Protein AF-A0A8N5I2Z1-F1 (afdb_monomer_lite)

InterPro domains:
  IPR000602 Glycoside hydrolase family 38, N-terminal domain [PF01074] (2-139)
  IPR011330 Glycoside hydrolase/deacetylase, beta/alpha-barrel [SSF88713] (2-139)
  IPR027291 Glycoside hydrolase 38, N-terminal domain superfamily [G3DSA:3.20.110.10] (1-140)
  IPR050843 Glycosyl Hydrolase Family 38 [PTHR11607] (5-140)

Organism: Geospiza fortis (NCBI:txid48883)

Radius of gyration: 16.44 Å; chains: 1; bounding box: 40×33×50 Å

Structure (mmCIF, N/CA/C/O backbone):
data_AF-A0A8N5I2Z1-F1
#
_entry.id   AF-A0A8N5I2Z1-F1
#
loop_
_atom_site.group_PDB
_atom_site.id
_atom_site.type_symbol
_atom_site.label_atom_id
_atom_site.label_alt_id
_atom_site.label_comp_id
_atom_site.label_asym_id
_atom_site.label_entity_id
_atom_site.label_seq_id
_atom_site.pdbx_PDB_ins_code
_atom_site.Cartn_x
_atom_site.Cartn_y
_atom_site.Cartn_z
_atom_site.occupancy
_atom_site.B_iso_or_equiv
_atom_site.auth_seq_id
_atom_site.auth_comp_id
_atom_site.auth_asym_id
_atom_site.auth_atom_id
_atom_site.pdbx_PDB_model_num
ATOM 1 N N . MET A 1 1 ? 6.878 18.610 10.465 1.00 42.88 1 MET A N 1
ATOM 2 C CA . MET A 1 1 ? 6.098 18.238 9.269 1.00 42.88 1 MET A CA 1
ATOM 3 C C . MET A 1 1 ? 4.763 17.681 9.766 1.00 42.88 1 MET A C 1
ATOM 5 O O . MET A 1 1 ? 4.670 16.496 10.029 1.00 42.88 1 MET A O 1
ATOM 9 N N . HIS A 1 2 ? 3.788 18.547 10.072 1.00 44.00 2 HIS A N 1
ATOM 10 C CA . HIS A 1 2 ? 2.466 18.091 10.534 1.00 44.00 2 HIS A CA 1
ATOM 11 C C . HIS A 1 2 ? 1.710 17.526 9.322 1.00 44.00 2 HIS A C 1
ATOM 13 O O . HIS A 1 2 ? 1.637 18.172 8.278 1.00 44.00 2 HIS A O 1
ATOM 19 N N . ALA A 1 3 ? 1.294 16.268 9.441 1.00 52.09 3 ALA A N 1
ATOM 20 C CA . ALA A 1 3 ? 1.160 15.311 8.352 1.00 52.09 3 ALA A CA 1
ATOM 21 C C . ALA A 1 3 ? -0.121 15.466 7.514 1.00 52.09 3 ALA A C 1
ATOM 23 O O . ALA A 1 3 ? -1.222 15.210 7.995 1.00 52.09 3 ALA A O 1
ATOM 24 N N . TYR A 1 4 ? 0.034 15.764 6.219 1.00 67.88 4 TYR A N 1
ATOM 25 C CA . TYR A 1 4 ? -1.064 15.679 5.246 1.00 67.88 4 TYR A CA 1
ATOM 26 C C . TYR A 1 4 ? -1.607 14.245 5.126 1.00 67.88 4 TYR A C 1
ATOM 28 O O . TYR A 1 4 ? -2.817 14.055 5.069 1.00 67.88 4 TYR A O 1
ATOM 36 N N . ALA A 1 5 ? -0.733 13.233 5.174 1.00 74.81 5 ALA A N 1
ATOM 37 C CA . ALA A 1 5 ? -1.133 11.827 5.086 1.00 74.81 5 ALA A CA 1
ATOM 38 C C . ALA A 1 5 ? -1.964 11.352 6.295 1.00 74.81 5 ALA A C 1
ATOM 40 O O . ALA A 1 5 ? -2.904 10.580 6.128 1.00 74.81 5 ALA A O 1
ATOM 41 N N . ALA A 1 6 ? -1.693 11.858 7.505 1.00 81.00 6 ALA A N 1
ATOM 42 C CA . ALA A 1 6 ? -2.488 11.504 8.684 1.00 81.00 6 ALA A CA 1
ATOM 43 C C . ALA A 1 6 ? -3.945 11.979 8.557 1.00 81.00 6 ALA A C 1
ATOM 45 O O . ALA A 1 6 ? -4.871 11.260 8.932 1.00 81.00 6 ALA A O 1
ATOM 46 N N . ASN A 1 7 ? -4.158 13.159 7.966 1.00 87.31 7 ASN A N 1
ATOM 47 C CA . ASN A 1 7 ? -5.504 13.660 7.690 1.00 87.31 7 ASN A CA 1
ATOM 48 C C . ASN A 1 7 ? -6.235 12.786 6.659 1.00 87.31 7 ASN A C 1
ATOM 50 O O . ASN A 1 7 ? -7.448 12.597 6.771 1.00 87.31 7 ASN A O 1
ATOM 54 N N . VAL A 1 8 ? -5.512 12.218 5.684 1.00 94.94 8 VAL A N 1
ATOM 55 C CA . VAL A 1 8 ? -6.096 11.290 4.704 1.00 94.94 8 VAL A CA 1
ATOM 56 C C . VAL A 1 8 ? -6.640 10.056 5.411 1.00 94.94 8 VAL A C 1
ATOM 58 O O . VAL A 1 8 ? -7.815 9.754 5.248 1.00 94.94 8 VAL A O 1
ATOM 61 N N . TYR A 1 9 ? -5.852 9.380 6.248 1.00 96.88 9 TYR A N 1
ATOM 62 C CA . TYR A 1 9 ? -6.330 8.163 6.908 1.00 96.88 9 TYR A CA 1
ATOM 63 C C . TYR A 1 9 ? -7.485 8.430 7.876 1.00 96.88 9 TYR A C 1
ATOM 65 O O . TYR A 1 9 ? -8.490 7.727 7.815 1.00 96.88 9 TYR A O 1
ATOM 73 N N . THR A 1 10 ? -7.424 9.494 8.681 1.00 96.38 10 THR A N 1
ATOM 74 C CA . THR A 1 10 ? -8.549 9.893 9.545 1.00 96.38 10 THR A CA 1
ATOM 75 C C . THR A 1 10 ? -9.845 10.064 8.747 1.00 96.38 10 THR A C 1
ATOM 77 O O . THR A 1 10 ? -10.860 9.450 9.077 1.00 96.38 10 THR A O 1
ATOM 80 N N . THR A 1 11 ? -9.805 10.840 7.660 1.00 96.75 11 THR A N 1
ATOM 81 C CA . THR A 1 11 ? -11.002 11.120 6.850 1.00 96.75 11 THR A CA 1
ATOM 82 C C . THR A 1 11 ? -11.469 9.906 6.048 1.00 96.75 11 THR A C 1
ATOM 84 O O . THR A 1 11 ? -12.671 9.670 5.945 1.00 96.75 11 THR A O 1
ATOM 87 N N . VAL A 1 12 ? -10.551 9.086 5.532 1.00 97.88 12 VAL A N 1
ATOM 88 C CA . VAL A 1 12 ? -10.879 7.833 4.840 1.00 97.88 12 VAL A CA 1
ATOM 89 C C . VAL A 1 12 ? -11.616 6.881 5.772 1.00 97.88 12 VAL A C 1
ATOM 91 O O . VAL A 1 12 ? -12.655 6.356 5.378 1.00 97.88 12 VAL A O 1
ATOM 94 N N . ILE A 1 13 ? -11.137 6.674 7.003 1.00 98.19 13 ILE A N 1
ATOM 95 C CA . ILE A 1 13 ? -11.807 5.777 7.954 1.00 98.19 13 ILE A CA 1
ATOM 96 C C . ILE A 1 13 ? -13.213 6.290 8.281 1.00 98.19 13 ILE A C 1
ATOM 98 O O . ILE A 1 13 ? -14.173 5.522 8.210 1.00 98.19 13 ILE A O 1
ATOM 102 N N . GLU A 1 14 ? -13.374 7.589 8.535 1.00 97.81 14 GLU A N 1
ATOM 103 C CA . GLU A 1 14 ? -14.694 8.188 8.757 1.00 97.81 14 GLU A CA 1
ATOM 104 C C . GLU A 1 14 ? -15.636 7.997 7.559 1.00 97.81 14 GLU A C 1
ATOM 106 O O . GLU A 1 14 ? -16.790 7.588 7.720 1.00 97.81 14 GLU A O 1
ATOM 111 N N . GLU A 1 15 ? -15.164 8.271 6.342 1.00 98.25 15 GLU A N 1
ATOM 112 C CA . GLU A 1 15 ? -15.980 8.150 5.136 1.00 98.25 15 GLU A CA 1
ATOM 113 C C . GLU A 1 15 ? -16.295 6.692 4.791 1.00 98.25 15 GLU A C 1
ATOM 115 O O . GLU A 1 15 ? -17.405 6.395 4.340 1.00 98.25 15 GLU A O 1
ATOM 120 N N . LEU A 1 16 ? -15.384 5.755 5.044 1.00 98.50 16 LEU A N 1
ATOM 121 C CA . LEU A 1 16 ? -15.684 4.334 4.925 1.00 98.50 16 LEU A CA 1
ATOM 122 C C . LEU A 1 16 ? -16.794 3.957 5.916 1.00 98.50 16 LEU A C 1
ATOM 124 O O . LEU A 1 16 ? -17.800 3.377 5.509 1.00 98.50 16 LEU A O 1
ATOM 128 N N . MET A 1 17 ? -16.722 4.364 7.180 1.00 98.25 17 MET A N 1
ATOM 1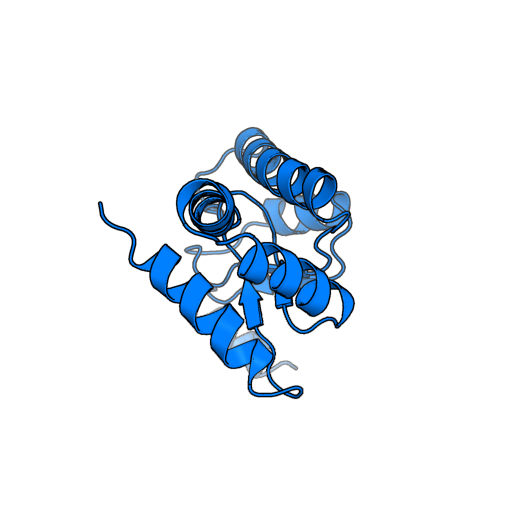29 C CA . MET A 1 17 ? -17.777 4.032 8.147 1.00 98.25 17 MET A CA 1
ATOM 130 C C . MET A 1 17 ? -19.158 4.603 7.778 1.00 98.25 17 MET A C 1
ATOM 132 O O . MET A 1 17 ? -20.176 3.981 8.086 1.00 98.25 17 MET A O 1
ATOM 136 N N . LYS A 1 18 ? -19.218 5.727 7.048 1.00 97.94 18 LYS A N 1
ATOM 137 C CA . LYS A 1 18 ? -20.478 6.337 6.577 1.00 97.94 18 LYS A CA 1
ATOM 138 C C . LYS A 1 18 ? -21.158 5.599 5.414 1.00 97.94 18 LYS A C 1
ATOM 140 O O . LYS A 1 18 ? -22.360 5.770 5.227 1.00 97.94 18 LYS A O 1
ATOM 145 N N . GLY A 1 19 ? -20.443 4.803 4.612 1.00 96.56 19 GLY A N 1
ATOM 146 C CA . GLY A 1 19 ? -21.020 4.185 3.406 1.00 96.56 19 GLY A CA 1
ATOM 147 C C . GLY A 1 19 ? -20.477 2.794 3.099 1.00 96.56 19 GLY A C 1
ATOM 148 O O . GLY A 1 19 ? -19.368 2.677 2.590 1.00 96.56 19 GLY A O 1
ATOM 149 N N . LYS A 1 20 ? -21.284 1.746 3.330 1.00 95.25 20 LYS A N 1
ATOM 150 C CA . LYS A 1 20 ? -20.895 0.320 3.230 1.00 95.25 20 LYS A CA 1
ATOM 151 C C . LYS A 1 20 ? -20.360 -0.130 1.863 1.00 95.25 20 LYS A C 1
ATOM 153 O O . LYS A 1 20 ? -19.642 -1.115 1.780 1.00 95.25 20 LYS A O 1
ATOM 158 N N . GLN A 1 21 ? -20.691 0.585 0.795 1.00 97.12 21 GLN A N 1
ATOM 159 C CA . GLN A 1 21 ? -20.223 0.323 -0.567 1.00 97.12 21 GLN A CA 1
ATOM 160 C C . GLN A 1 21 ? -18.839 0.914 -0.865 1.00 97.12 21 GLN A C 1
ATOM 162 O O . GLN A 1 21 ? -18.234 0.586 -1.883 1.00 97.12 21 GLN A O 1
ATOM 167 N N . ARG A 1 22 ? -18.353 1.830 -0.021 1.00 98.38 22 ARG A N 1
ATOM 168 C CA . ARG A 1 22 ? -17.082 2.522 -0.240 1.00 98.38 22 ARG A CA 1
ATOM 169 C C . ARG A 1 22 ? -15.924 1.576 0.046 1.00 98.38 22 ARG A C 1
ATOM 171 O O . ARG A 1 22 ? -15.976 0.825 1.027 1.00 98.38 22 ARG A O 1
ATOM 178 N N . LYS A 1 23 ? -14.904 1.665 -0.806 1.00 98.50 23 LYS A N 1
ATOM 179 C CA . LYS A 1 23 ? -13.640 0.944 -0.697 1.00 98.50 23 LYS A CA 1
ATOM 180 C C . LYS A 1 23 ? -12.464 1.895 -0.859 1.00 98.50 23 LYS A C 1
ATOM 182 O O . LYS A 1 23 ? -12.591 2.912 -1.541 1.00 98.50 23 LYS A O 1
ATOM 187 N N . PHE A 1 24 ? -11.340 1.544 -0.256 1.00 98.38 24 PHE A N 1
ATOM 188 C CA . PHE A 1 24 ? -10.096 2.287 -0.355 1.00 98.38 24 PHE A CA 1
ATOM 189 C C . PHE A 1 24 ? -8.906 1.327 -0.308 1.00 98.38 24 PHE A C 1
ATOM 191 O O . PHE A 1 24 ? -8.912 0.382 0.482 1.00 98.38 24 PHE A O 1
ATOM 198 N N . ILE A 1 25 ? -7.893 1.584 -1.136 1.00 97.94 25 ILE A N 1
ATOM 199 C CA . ILE A 1 25 ? -6.611 0.875 -1.086 1.00 97.94 25 ILE A CA 1
ATOM 200 C C . ILE A 1 25 ? -5.556 1.784 -0.456 1.00 97.94 25 ILE A C 1
ATOM 202 O O . ILE A 1 25 ? -5.476 2.962 -0.796 1.00 97.94 25 ILE A O 1
ATOM 206 N N . ALA A 1 26 ? -4.758 1.241 0.456 1.00 97.38 26 ALA A N 1
ATOM 207 C CA . ALA A 1 26 ? -3.608 1.912 1.051 1.00 97.38 26 ALA A CA 1
ATOM 208 C C . ALA A 1 26 ? -2.322 1.245 0.550 1.00 97.38 26 ALA A C 1
ATOM 210 O O . ALA A 1 26 ? -2.244 0.016 0.512 1.00 97.38 26 ALA A O 1
ATOM 211 N N . VAL A 1 27 ? -1.340 2.051 0.143 1.00 96.69 27 VAL A N 1
ATOM 212 C CA . VAL A 1 27 ? -0.127 1.559 -0.522 1.00 96.69 27 VAL A CA 1
ATOM 213 C C . VAL A 1 27 ? 1.085 1.649 0.403 1.00 96.69 27 VAL A C 1
ATOM 215 O O . VAL A 1 27 ? 1.647 0.627 0.790 1.00 96.69 27 VAL A O 1
ATOM 218 N N . GLU A 1 28 ? 1.467 2.869 0.784 1.00 95.38 28 GLU A N 1
ATOM 219 C CA . GLU A 1 28 ? 2.652 3.136 1.595 1.00 95.38 28 GLU A CA 1
ATOM 220 C C . GLU A 1 28 ? 2.361 2.857 3.069 1.00 95.38 28 GLU A C 1
ATOM 222 O O . GLU A 1 28 ? 1.702 3.643 3.767 1.00 95.38 28 GLU A O 1
ATOM 227 N N . GLN A 1 29 ? 2.870 1.726 3.552 1.00 95.56 29 GLN A N 1
ATOM 228 C CA . GLN A 1 29 ? 2.621 1.283 4.914 1.00 95.56 29 GLN A CA 1
ATOM 229 C C . GLN A 1 29 ? 3.244 2.236 5.945 1.00 95.56 29 GLN A C 1
ATOM 231 O O . GLN A 1 29 ? 2.642 2.430 7.001 1.00 95.56 29 GLN A O 1
ATOM 236 N N . GLU A 1 30 ? 4.368 2.897 5.645 1.00 95.31 30 GLU A N 1
ATOM 237 C CA . GLU A 1 30 ? 5.048 3.769 6.613 1.00 95.31 30 GLU A CA 1
ATOM 238 C C . GLU A 1 30 ? 4.158 4.953 7.027 1.00 95.31 30 GLU A C 1
ATOM 240 O O . GLU A 1 30 ? 3.985 5.235 8.213 1.00 95.31 30 GLU A O 1
ATOM 245 N N . PHE A 1 31 ? 3.487 5.609 6.072 1.00 95.69 31 PHE A N 1
ATOM 246 C CA . PHE A 1 31 ? 2.557 6.693 6.405 1.00 95.69 31 PHE A CA 1
ATOM 247 C C . PHE A 1 31 ? 1.348 6.203 7.201 1.00 95.69 31 PHE A C 1
ATOM 249 O O . PHE A 1 31 ? 0.876 6.914 8.093 1.00 95.69 31 PHE A O 1
ATOM 256 N N . PHE A 1 32 ? 0.845 5.006 6.890 1.00 97.19 32 PHE A N 1
ATOM 257 C CA . PHE A 1 32 ? -0.238 4.408 7.661 1.00 97.19 32 PHE A CA 1
ATOM 258 C C . PHE A 1 32 ? 0.208 4.111 9.097 1.00 97.19 32 PHE A C 1
ATOM 260 O O . PHE A 1 32 ? -0.516 4.443 10.032 1.00 97.19 32 PHE A O 1
ATOM 267 N N . ARG A 1 33 ? 1.410 3.555 9.286 1.00 96.31 33 ARG A N 1
ATOM 268 C CA . ARG A 1 33 ? 1.993 3.266 10.603 1.00 96.31 33 ARG A CA 1
ATOM 269 C C . ARG A 1 33 ? 2.159 4.524 11.441 1.00 96.31 33 ARG A C 1
ATOM 271 O O . ARG A 1 33 ? 1.729 4.549 12.587 1.00 96.31 33 ARG A O 1
ATOM 278 N N . LEU A 1 34 ? 2.689 5.598 10.857 1.00 95.19 34 LEU A N 1
ATOM 279 C CA . LEU A 1 34 ? 2.812 6.881 11.551 1.00 95.19 34 LEU A CA 1
ATOM 280 C C . LEU A 1 34 ? 1.449 7.412 12.017 1.00 95.19 34 LEU A C 1
ATOM 282 O O . LEU A 1 34 ? 1.329 7.905 13.139 1.00 95.19 34 LEU A O 1
ATOM 286 N N . TRP A 1 35 ? 0.407 7.297 11.187 1.00 96.88 35 TRP A N 1
ATOM 287 C CA . TRP A 1 35 ? -0.956 7.641 11.597 1.00 96.88 35 TRP A CA 1
ATOM 288 C C . TRP A 1 35 ? -1.474 6.707 12.700 1.00 96.88 35 TRP A C 1
ATOM 290 O O . TRP A 1 35 ? -2.016 7.186 13.694 1.00 96.88 35 TRP A O 1
ATOM 300 N N . TRP A 1 36 ? -1.272 5.399 12.559 1.00 97.31 36 TRP A N 1
ATOM 301 C CA . TRP A 1 36 ? -1.709 4.378 13.510 1.00 97.31 36 TRP A CA 1
ATOM 302 C C . TRP A 1 36 ? -1.113 4.574 14.908 1.00 97.31 36 TRP A C 1
ATOM 304 O O . TRP A 1 36 ? -1.824 4.480 15.911 1.00 97.31 36 TRP A O 1
ATOM 314 N N . ASP A 1 37 ? 0.180 4.875 14.977 1.00 96.06 37 ASP A N 1
ATOM 315 C CA . ASP A 1 37 ? 0.909 4.984 16.237 1.00 96.06 37 ASP A CA 1
ATOM 316 C C . ASP A 1 37 ? 0.697 6.342 16.913 1.00 96.06 37 ASP A C 1
ATOM 318 O O . ASP A 1 37 ? 0.594 6.406 18.138 1.00 96.06 37 ASP A O 1
ATOM 322 N N . MET A 1 38 ? 0.606 7.428 16.137 1.00 95.44 38 MET A N 1
ATOM 323 C CA . MET A 1 38 ? 0.647 8.788 16.691 1.00 95.44 38 MET A CA 1
ATOM 324 C C . MET A 1 38 ? -0.690 9.536 16.681 1.00 95.44 38 MET A C 1
ATOM 326 O O . MET A 1 38 ? -0.827 10.517 17.409 1.00 95.44 38 MET A O 1
ATOM 330 N N . VAL A 1 39 ? -1.652 9.142 15.840 1.00 96.00 39 VAL A N 1
ATOM 331 C CA . VAL A 1 39 ? -2.860 9.950 15.565 1.00 96.00 39 VAL A CA 1
ATOM 332 C C . VAL A 1 39 ? -4.150 9.157 15.775 1.00 96.00 39 VAL A C 1
ATOM 334 O O . VAL A 1 39 ? -5.118 9.703 16.304 1.00 96.00 39 VAL A O 1
ATOM 337 N N . ALA A 1 40 ? -4.186 7.888 15.370 1.00 97.19 40 ALA A N 1
ATOM 338 C CA . ALA A 1 40 ? -5.394 7.077 15.399 1.00 97.19 40 ALA A CA 1
ATOM 339 C C . ALA A 1 40 ? -5.917 6.879 16.830 1.00 97.19 40 ALA A C 1
ATOM 341 O O . ALA A 1 40 ? -5.219 6.374 17.711 1.00 97.19 40 ALA A O 1
ATOM 342 N N . THR A 1 41 ? -7.185 7.222 17.036 1.00 97.88 41 THR A N 1
ATOM 343 C CA . THR A 1 41 ? -7.914 6.926 18.277 1.00 97.88 41 THR A CA 1
ATOM 344 C C . THR A 1 41 ? -8.245 5.437 18.383 1.00 97.88 41 THR A C 1
ATOM 346 O O . THR A 1 41 ? -8.366 4.754 17.366 1.00 97.88 41 THR A O 1
ATOM 349 N N . ASP A 1 42 ? -8.498 4.928 19.591 1.00 98.38 42 ASP A N 1
ATOM 350 C CA . ASP A 1 42 ? -8.891 3.521 19.789 1.00 98.38 42 ASP A CA 1
ATOM 351 C C . ASP A 1 42 ? -10.141 3.134 18.982 1.00 98.38 42 ASP A C 1
ATOM 353 O O . ASP A 1 42 ? -10.233 2.029 18.448 1.00 98.38 42 ASP A O 1
ATOM 357 N N . THR A 1 43 ? -11.083 4.070 18.821 1.00 98.44 43 THR A N 1
ATOM 358 C CA . THR A 1 43 ? -12.260 3.874 17.964 1.00 98.44 43 THR A CA 1
ATOM 359 C C . THR A 1 43 ? -11.863 3.691 16.501 1.00 98.44 43 THR A C 1
ATOM 361 O O . THR A 1 43 ? -12.329 2.754 15.857 1.00 98.44 43 THR A O 1
ATOM 364 N N . GLN A 1 44 ? -10.972 4.534 15.971 1.00 98.44 44 GLN A N 1
ATOM 365 C CA . GLN A 1 44 ? -10.480 4.384 14.598 1.00 98.44 44 GLN A CA 1
ATOM 366 C C . GLN A 1 44 ? -9.686 3.091 14.420 1.00 98.44 44 GLN A C 1
ATOM 368 O O . GLN A 1 44 ? -9.829 2.432 13.393 1.00 98.44 44 GLN A O 1
ATOM 373 N N . LYS A 1 45 ? -8.908 2.679 15.427 1.00 98.56 45 LYS A N 1
ATOM 374 C CA . LYS A 1 45 ? -8.185 1.403 15.399 1.00 98.56 45 LYS A CA 1
ATOM 375 C C . LYS A 1 45 ? -9.141 0.217 15.267 1.00 98.56 45 LYS A C 1
ATOM 377 O O . LYS A 1 45 ? -8.949 -0.635 14.402 1.00 98.56 45 LYS A O 1
ATOM 382 N N . GLN A 1 46 ? -10.225 0.200 16.041 1.00 98.62 46 GLN A N 1
ATOM 383 C CA . GLN A 1 46 ? -11.276 -0.818 15.917 1.00 98.62 46 GLN A CA 1
ATOM 384 C C . GLN A 1 46 ? -11.973 -0.780 14.547 1.00 98.62 46 GLN A C 1
ATOM 386 O O . GLN A 1 46 ? -12.204 -1.828 13.944 1.00 98.62 46 GLN A O 1
ATOM 391 N N . GLN A 1 47 ? -12.264 0.415 14.027 1.00 98.62 47 GLN A N 1
ATOM 392 C CA . GLN A 1 47 ? -12.867 0.585 12.701 1.00 98.62 47 GLN A CA 1
ATOM 393 C C . GLN A 1 47 ? -11.960 0.059 11.586 1.00 98.62 47 GLN A C 1
ATOM 395 O O . GLN A 1 47 ? -12.450 -0.586 10.666 1.00 98.62 47 GLN A O 1
ATOM 400 N N . VAL A 1 48 ? -10.644 0.269 11.671 1.00 98.62 48 VAL A N 1
ATOM 401 C CA . VAL A 1 48 ? -9.677 -0.310 10.727 1.00 98.62 48 VAL A CA 1
ATOM 402 C C . VAL A 1 48 ? -9.764 -1.833 10.731 1.00 98.62 48 VAL A C 1
ATOM 404 O O . VAL A 1 48 ? -9.908 -2.420 9.662 1.00 98.62 48 VAL A O 1
ATOM 407 N N . HIS A 1 49 ? -9.742 -2.479 11.904 1.00 98.56 49 HIS A N 1
ATOM 408 C CA . HIS A 1 49 ? -9.884 -3.939 11.982 1.00 98.56 49 HIS A CA 1
ATOM 409 C C . HIS A 1 49 ? -11.178 -4.422 11.316 1.00 98.56 49 HIS A C 1
ATOM 411 O O . HIS A 1 49 ? -11.143 -5.367 10.528 1.00 98.56 49 HIS A O 1
ATOM 417 N N . GLN A 1 50 ? -12.301 -3.746 11.574 1.00 98.38 50 GLN A N 1
ATOM 418 C CA . GLN A 1 50 ? -13.575 -4.052 10.925 1.00 98.38 50 GLN A CA 1
ATOM 419 C C . GLN A 1 50 ? -13.490 -3.885 9.398 1.00 98.38 50 GLN A C 1
ATOM 421 O O . GLN A 1 50 ? -13.883 -4.777 8.652 1.00 98.38 50 GLN A O 1
ATOM 426 N N . LEU A 1 51 ? -12.966 -2.758 8.914 1.00 98.69 51 LEU A N 1
ATOM 427 C CA . LEU A 1 51 ? -12.906 -2.440 7.485 1.00 98.69 51 LEU A CA 1
ATOM 428 C C . LEU A 1 51 ? -11.981 -3.381 6.704 1.00 98.69 51 LEU A C 1
ATOM 430 O O . LEU A 1 51 ? -12.271 -3.677 5.542 1.00 98.69 51 LEU A O 1
ATOM 434 N N . LEU A 1 52 ? -10.906 -3.862 7.334 1.00 98.12 52 LEU A N 1
ATOM 435 C CA . LEU A 1 52 ? -10.024 -4.890 6.779 1.00 98.12 52 LEU A CA 1
ATOM 436 C C . LEU A 1 52 ? -10.742 -6.242 6.686 1.00 98.12 52 LEU A C 1
ATOM 438 O O . LEU A 1 52 ? -10.701 -6.882 5.639 1.00 98.12 52 LEU A O 1
ATOM 442 N N . GLN A 1 53 ? -11.461 -6.650 7.738 1.00 97.19 53 GLN A N 1
ATOM 443 C CA . GLN A 1 53 ? -12.265 -7.882 7.726 1.00 97.19 53 GLN A CA 1
ATOM 444 C C . GLN A 1 53 ? -13.387 -7.836 6.678 1.00 97.19 53 GLN A C 1
ATOM 446 O O . GLN A 1 53 ? -13.692 -8.847 6.051 1.00 97.19 53 GLN A O 1
ATOM 451 N N . GLU A 1 54 ? -13.981 -6.663 6.453 1.00 97.62 54 GLU A N 1
ATOM 452 C CA . GLU A 1 54 ? -15.005 -6.444 5.425 1.00 97.62 54 GLU A CA 1
ATOM 453 C C . GLU A 1 54 ? -14.429 -6.352 3.994 1.00 97.62 54 GLU A C 1
ATOM 455 O O . GLU A 1 54 ? -15.199 -6.302 3.031 1.00 97.62 54 GLU A O 1
ATOM 460 N N . GLY A 1 55 ? -13.102 -6.295 3.818 1.00 97.31 55 GLY A N 1
ATOM 461 C CA . GLY A 1 55 ? -12.462 -6.116 2.505 1.00 97.31 55 GLY A CA 1
ATOM 462 C C . GLY A 1 55 ? -12.779 -4.762 1.858 1.00 97.31 55 GLY A C 1
ATOM 463 O O . GLY A 1 55 ? -12.973 -4.655 0.637 1.00 97.31 55 GLY A O 1
ATOM 464 N N . ARG A 1 56 ? -12.932 -3.731 2.693 1.00 98.31 56 ARG A N 1
ATOM 465 C CA . ARG A 1 56 ? -13.275 -2.360 2.286 1.00 98.31 56 ARG A CA 1
ATOM 466 C C . ARG A 1 56 ? -12.114 -1.398 2.442 1.00 98.31 56 ARG A C 1
ATOM 468 O O . ARG A 1 56 ? -12.013 -0.453 1.668 1.00 98.31 56 ARG A O 1
ATOM 475 N N . LEU A 1 57 ? -11.250 -1.654 3.411 1.00 98.38 57 LEU A N 1
ATOM 476 C CA . LEU A 1 57 ? -9.881 -1.173 3.390 1.00 98.38 57 LEU A CA 1
ATOM 477 C C . LEU A 1 57 ? -9.001 -2.346 2.957 1.00 98.38 57 LEU A C 1
ATOM 479 O O . LEU A 1 57 ? -9.201 -3.462 3.430 1.00 98.38 57 LEU A O 1
ATOM 483 N N . GLU A 1 58 ? -8.052 -2.107 2.063 1.00 98.12 58 GLU A N 1
ATOM 484 C CA . GLU A 1 58 ? -7.113 -3.132 1.611 1.00 98.12 58 GLU A CA 1
ATOM 485 C C . GLU A 1 58 ? -5.707 -2.543 1.507 1.00 98.12 58 GLU A C 1
ATOM 487 O O . GLU A 1 58 ? -5.531 -1.459 0.951 1.00 98.12 58 GLU A O 1
ATOM 492 N N . PHE A 1 59 ? -4.705 -3.248 2.034 1.00 98.31 59 PHE A N 1
ATOM 493 C CA . PHE A 1 59 ? -3.308 -2.887 1.803 1.00 98.31 59 PHE A CA 1
ATOM 494 C C . PHE A 1 59 ? -2.801 -3.566 0.532 1.00 98.31 59 PHE A C 1
ATOM 496 O O . PHE A 1 59 ? -2.853 -4.793 0.410 1.00 98.31 59 PHE A O 1
ATOM 503 N N . VAL A 1 60 ? -2.280 -2.770 -0.399 1.00 97.94 60 VAL A N 1
ATOM 504 C CA . VAL A 1 60 ? -1.641 -3.242 -1.635 1.00 97.94 60 VAL A CA 1
ATOM 505 C C . VAL A 1 60 ? -0.164 -2.868 -1.601 1.00 97.94 60 VAL A C 1
ATOM 507 O O . VAL A 1 60 ? 0.189 -1.810 -1.096 1.00 97.94 60 VAL A O 1
ATOM 510 N N . ILE A 1 61 ? 0.714 -3.732 -2.114 1.00 97.50 61 ILE A N 1
ATOM 511 C CA . ILE A 1 61 ? 2.163 -3.742 -1.819 1.00 97.50 61 ILE A CA 1
ATOM 512 C C . ILE A 1 61 ? 2.426 -3.971 -0.330 1.00 97.50 61 ILE A C 1
ATOM 514 O O . ILE A 1 61 ? 2.940 -5.022 0.028 1.00 97.50 61 ILE A O 1
ATOM 518 N N . GLY A 1 62 ? 2.068 -3.020 0.535 1.00 96.81 62 GLY A N 1
ATOM 519 C CA . GLY A 1 62 ? 2.232 -3.102 1.984 1.00 96.81 62 GLY A CA 1
ATOM 520 C C . GLY A 1 62 ? 3.681 -3.057 2.469 1.00 96.81 62 GLY A C 1
ATOM 521 O O . GLY A 1 62 ? 3.923 -3.369 3.629 1.00 96.81 62 GLY A O 1
ATOM 522 N N . GLY A 1 63 ? 4.631 -2.696 1.605 1.00 97.88 63 GLY A N 1
ATOM 523 C CA . GLY A 1 63 ? 5.983 -2.315 2.015 1.00 97.88 63 GLY A CA 1
ATOM 524 C C . GLY A 1 63 ? 5.991 -0.909 2.610 1.00 97.88 63 GLY A C 1
ATOM 525 O O . GLY A 1 63 ? 5.007 -0.171 2.478 1.00 97.88 63 GLY A O 1
ATOM 526 N N . GLN A 1 64 ? 7.097 -0.522 3.248 1.00 97.50 64 GLN A N 1
ATOM 527 C CA . GLN A 1 64 ? 7.239 0.831 3.799 1.00 97.50 64 GLN A CA 1
ATOM 528 C C . GLN A 1 64 ? 6.953 1.900 2.738 1.00 97.50 64 GLN A C 1
ATOM 530 O O . GLN A 1 64 ? 6.303 2.907 3.029 1.00 97.50 64 GLN A O 1
ATOM 535 N N . VAL A 1 65 ? 7.389 1.649 1.500 1.00 97.75 65 VAL A N 1
ATOM 536 C CA . VAL A 1 65 ? 7.234 2.547 0.354 1.00 97.75 65 VAL A CA 1
ATOM 537 C C . VAL A 1 65 ? 6.876 1.779 -0.922 1.00 97.75 65 VAL A C 1
ATOM 539 O O . VAL A 1 65 ? 7.041 0.565 -1.022 1.00 97.75 65 VAL A O 1
ATOM 542 N N . MET A 1 66 ? 6.434 2.514 -1.940 1.00 98.12 66 MET A N 1
ATOM 543 C CA . MET A 1 66 ? 6.540 2.081 -3.333 1.00 98.12 66 MET A CA 1
ATOM 544 C C . MET A 1 66 ? 7.976 2.374 -3.791 1.00 98.12 66 MET A C 1
ATOM 546 O O . MET A 1 66 ? 8.316 3.529 -4.043 1.00 98.12 66 MET A O 1
ATOM 550 N N . HIS A 1 67 ? 8.850 1.363 -3.786 1.00 98.00 67 HIS A N 1
ATOM 551 C CA . HIS A 1 67 ? 10.279 1.556 -4.062 1.00 98.00 67 HIS A CA 1
ATOM 552 C C . HIS A 1 67 ? 10.543 1.926 -5.525 1.00 98.00 67 HIS A C 1
ATOM 554 O O . HIS A 1 67 ? 9.781 1.560 -6.421 1.00 98.00 67 HIS A O 1
ATOM 560 N N . ASP A 1 68 ? 11.647 2.637 -5.763 1.00 98.19 68 ASP A N 1
ATOM 561 C CA . ASP A 1 68 ? 12.146 2.851 -7.120 1.00 98.19 68 ASP A CA 1
ATOM 562 C C . ASP A 1 68 ? 12.646 1.535 -7.729 1.00 98.19 68 ASP A C 1
ATOM 564 O O . ASP A 1 68 ? 13.205 0.680 -7.050 1.00 98.19 68 ASP A O 1
ATOM 568 N N . GLU A 1 69 ? 12.476 1.376 -9.035 1.00 97.69 69 GLU A N 1
ATOM 569 C CA . GLU A 1 69 ? 12.847 0.149 -9.739 1.00 97.69 69 GLU A CA 1
ATOM 570 C C . GLU A 1 69 ? 14.153 0.268 -10.532 1.00 97.69 69 GLU A C 1
ATOM 572 O O . GLU A 1 69 ? 14.659 -0.744 -11.023 1.00 97.69 69 GLU A O 1
ATOM 577 N N . ALA A 1 70 ? 14.706 1.477 -10.665 1.00 97.12 70 ALA A N 1
ATOM 578 C CA . ALA A 1 70 ? 15.894 1.737 -11.470 1.00 97.12 70 ALA A CA 1
ATOM 579 C C . ALA A 1 70 ? 17.198 1.663 -10.661 1.00 97.12 70 ALA A C 1
ATOM 581 O O . ALA A 1 70 ? 18.181 1.096 -11.139 1.00 97.12 70 ALA A O 1
ATOM 582 N N . VAL A 1 71 ? 17.226 2.239 -9.456 1.00 97.44 71 VAL A N 1
ATOM 583 C CA . 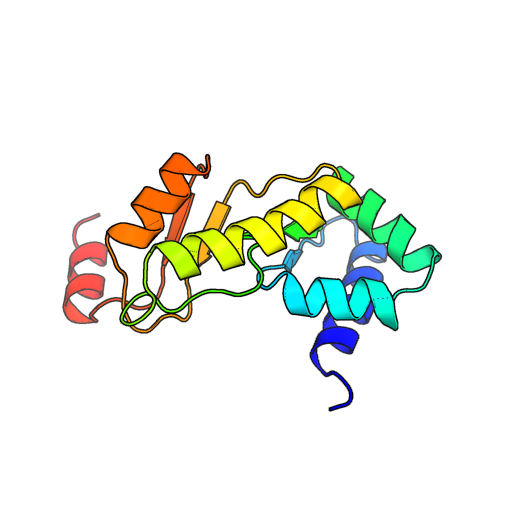VAL A 1 71 ? 18.453 2.422 -8.662 1.00 97.44 71 VAL A CA 1
ATOM 584 C C . VAL A 1 71 ? 18.425 1.749 -7.288 1.00 97.44 71 VAL A C 1
ATOM 586 O O . VAL A 1 71 ? 19.387 1.877 -6.534 1.00 97.44 71 VAL A O 1
ATOM 589 N N . THR A 1 72 ? 17.363 1.018 -6.944 1.00 98.00 72 THR A N 1
ATOM 590 C CA . THR A 1 72 ? 17.266 0.296 -5.665 1.00 98.00 72 THR A CA 1
ATOM 591 C C . THR A 1 72 ? 17.832 -1.118 -5.778 1.00 98.00 72 THR A C 1
ATOM 593 O O . THR A 1 72 ? 17.389 -1.912 -6.615 1.00 98.00 72 THR A O 1
ATOM 596 N N . LEU A 1 73 ? 18.791 -1.451 -4.909 1.00 97.94 73 LEU A N 1
ATOM 597 C CA . LEU A 1 73 ? 19.364 -2.792 -4.818 1.00 97.94 73 LEU A CA 1
ATOM 598 C C . LEU A 1 73 ? 18.329 -3.799 -4.296 1.00 97.94 73 LEU A C 1
ATOM 600 O O . LEU A 1 73 ? 17.403 -3.452 -3.567 1.00 97.94 73 LEU A O 1
ATOM 604 N N . ILE A 1 74 ? 18.462 -5.065 -4.695 1.00 97.62 74 ILE A N 1
ATOM 605 C CA . ILE A 1 74 ? 17.461 -6.098 -4.389 1.00 97.62 74 ILE A CA 1
ATOM 606 C C . ILE A 1 74 ? 17.304 -6.362 -2.882 1.00 97.62 74 ILE A C 1
ATOM 608 O O . ILE A 1 74 ? 16.202 -6.650 -2.425 1.00 97.62 74 ILE A O 1
ATOM 612 N N . ASP A 1 75 ? 18.379 -6.249 -2.109 1.00 98.25 75 ASP A N 1
ATOM 613 C CA . ASP A 1 75 ? 18.370 -6.369 -0.652 1.00 98.25 75 ASP A CA 1
ATOM 614 C C . ASP A 1 75 ? 17.569 -5.241 0.006 1.00 98.25 75 ASP A C 1
ATOM 616 O O . ASP A 1 75 ? 16.746 -5.523 0.877 1.00 98.25 75 ASP A O 1
ATOM 620 N N . ASP A 1 76 ? 17.696 -4.005 -0.479 1.00 98.50 76 ASP A N 1
ATOM 621 C CA . ASP A 1 76 ? 16.877 -2.880 -0.012 1.00 98.50 76 ASP A CA 1
ATOM 622 C C . ASP A 1 76 ? 15.393 -3.044 -0.390 1.00 98.50 76 ASP A C 1
ATOM 624 O O . ASP A 1 76 ? 14.504 -2.729 0.407 1.00 98.50 76 ASP A O 1
ATOM 628 N N . GLN A 1 77 ? 15.100 -3.595 -1.578 1.00 98.44 77 GLN A N 1
ATOM 629 C CA . GLN A 1 77 ? 13.722 -3.922 -1.978 1.00 98.44 77 GLN A CA 1
ATOM 630 C C . GLN A 1 77 ? 13.096 -4.974 -1.051 1.00 98.44 77 GLN A C 1
ATOM 632 O O . GLN A 1 77 ? 11.927 -4.853 -0.678 1.00 98.44 77 GLN A O 1
ATOM 637 N N . ILE A 1 78 ? 13.866 -5.996 -0.662 1.00 98.62 78 ILE A N 1
ATOM 638 C CA . ILE A 1 78 ? 13.431 -7.027 0.289 1.00 98.62 78 ILE A CA 1
ATOM 639 C C . ILE A 1 78 ? 13.239 -6.423 1.681 1.00 98.62 78 ILE A C 1
ATOM 641 O O . ILE A 1 78 ? 12.229 -6.710 2.325 1.00 98.62 78 ILE A O 1
ATOM 645 N N . LEU A 1 79 ? 14.175 -5.592 2.143 1.00 98.62 79 LEU A N 1
ATOM 646 C CA . LEU A 1 79 ? 14.145 -5.002 3.478 1.00 98.62 79 LEU A CA 1
ATOM 647 C C . LEU A 1 79 ? 12.888 -4.155 3.685 1.00 98.62 79 LEU A C 1
ATOM 649 O O . LEU A 1 79 ? 12.111 -4.434 4.596 1.00 98.62 79 LEU A O 1
ATOM 653 N N . GLN A 1 80 ? 12.638 -3.182 2.804 1.00 98.31 80 GLN A N 1
ATOM 654 C CA . GLN A 1 80 ? 11.483 -2.287 2.946 1.00 98.31 80 GLN A CA 1
ATOM 655 C C . GLN A 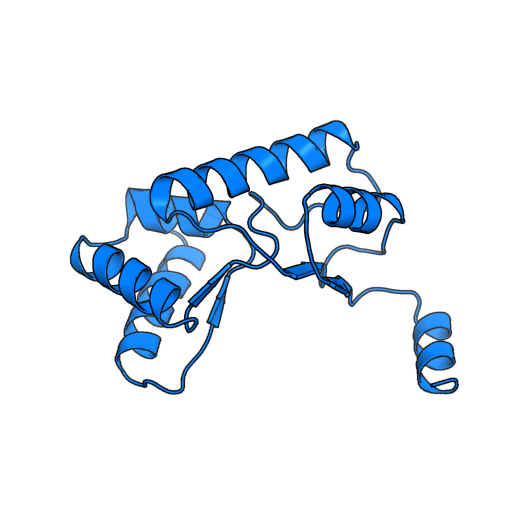1 80 ? 10.146 -3.045 2.856 1.00 98.31 80 GLN A C 1
ATOM 657 O O . GLN A 1 80 ? 9.174 -2.702 3.536 1.00 98.31 80 GLN A O 1
ATOM 662 N N . LEU A 1 81 ? 10.097 -4.106 2.038 1.00 98.31 81 LEU A N 1
ATOM 663 C CA . LEU A 1 81 ? 8.917 -4.957 1.912 1.00 98.31 81 LEU A CA 1
ATOM 664 C C . LEU A 1 81 ? 8.695 -5.761 3.196 1.00 98.31 81 LEU A C 1
ATOM 666 O O . LEU A 1 81 ? 7.568 -5.850 3.679 1.00 98.31 81 LEU A O 1
ATOM 670 N N . THR A 1 82 ? 9.774 -6.305 3.763 1.00 98.38 82 THR A N 1
ATOM 671 C CA . THR A 1 82 ? 9.752 -7.098 4.998 1.00 98.38 82 THR A CA 1
ATOM 672 C C . THR A 1 82 ? 9.302 -6.260 6.189 1.00 98.38 82 THR A C 1
ATOM 674 O O . THR A 1 82 ? 8.427 -6.698 6.930 1.00 98.38 82 THR A O 1
ATOM 677 N N . GLU A 1 83 ? 9.833 -5.046 6.345 1.00 98.31 83 GLU A N 1
ATOM 678 C CA . GLU A 1 83 ? 9.452 -4.125 7.424 1.00 98.31 83 GLU A CA 1
ATOM 679 C C . GLU A 1 83 ? 7.956 -3.779 7.377 1.00 98.31 83 GLU A C 1
ATOM 681 O O . GLU A 1 83 ? 7.247 -3.875 8.384 1.00 98.31 83 GLU A O 1
ATOM 686 N N . GLY A 1 84 ? 7.444 -3.443 6.189 1.00 98.06 84 GLY A N 1
ATOM 687 C CA . GLY A 1 84 ? 6.026 -3.130 6.028 1.00 98.06 84 GLY A CA 1
ATOM 688 C C . GLY A 1 84 ? 5.119 -4.343 6.257 1.00 98.06 84 GLY A C 1
ATOM 689 O O . GLY A 1 84 ? 4.124 -4.255 6.983 1.00 98.06 84 GLY A O 1
ATOM 690 N N . HIS A 1 85 ? 5.486 -5.505 5.705 1.00 98.06 85 HIS A N 1
ATOM 691 C CA . HIS A 1 85 ? 4.722 -6.747 5.875 1.00 98.06 85 HIS A CA 1
ATOM 692 C C . HIS A 1 85 ? 4.726 -7.230 7.322 1.00 98.06 85 HIS A C 1
ATOM 694 O O . HIS A 1 85 ? 3.690 -7.698 7.791 1.00 98.06 85 HIS A O 1
ATOM 700 N N . GLY A 1 86 ? 5.846 -7.082 8.033 1.00 98.19 86 GLY A N 1
ATOM 701 C CA . GLY A 1 86 ? 5.961 -7.413 9.451 1.00 98.19 86 GLY A CA 1
ATOM 702 C C . GLY A 1 86 ? 4.919 -6.665 10.274 1.00 98.19 86 GLY A C 1
ATOM 703 O O . GLY A 1 86 ? 4.093 -7.289 10.938 1.00 98.19 86 GLY A O 1
ATOM 704 N N . PHE A 1 87 ? 4.853 -5.339 10.124 1.00 98.31 87 PHE A N 1
ATOM 705 C CA . PHE A 1 87 ? 3.833 -4.532 10.796 1.00 98.31 87 PHE A CA 1
ATOM 706 C C . PHE A 1 87 ? 2.403 -4.975 10.453 1.00 98.31 87 PHE A C 1
ATOM 708 O O . PHE A 1 87 ? 1.572 -5.116 11.354 1.00 98.31 87 PHE A O 1
ATOM 715 N N . LEU A 1 88 ? 2.094 -5.187 9.168 1.00 98.25 88 LEU A N 1
ATOM 716 C CA . LEU A 1 88 ? 0.740 -5.558 8.740 1.00 98.25 88 LEU A CA 1
ATOM 717 C C . LEU A 1 88 ? 0.316 -6.926 9.281 1.00 98.25 88 LEU A C 1
ATOM 719 O O . LEU A 1 88 ? -0.827 -7.098 9.716 1.00 98.25 88 LEU A O 1
ATOM 723 N N . TYR A 1 89 ? 1.231 -7.891 9.275 1.00 98.00 89 TYR A N 1
ATOM 724 C CA . TYR A 1 89 ? 0.962 -9.234 9.759 1.00 98.00 89 TYR A CA 1
ATOM 725 C C . TYR A 1 89 ? 0.820 -9.266 11.282 1.00 98.00 89 TYR A C 1
ATOM 727 O O . TYR A 1 89 ? -0.149 -9.818 11.794 1.00 98.00 89 TYR A O 1
ATOM 735 N N . GLU A 1 90 ? 1.731 -8.629 12.014 1.00 98.19 90 GLU A N 1
ATOM 736 C CA . GLU A 1 90 ? 1.704 -8.612 13.480 1.00 98.19 90 GLU A CA 1
ATOM 737 C C . GLU A 1 90 ? 0.513 -7.821 14.033 1.00 98.19 90 GLU A C 1
ATOM 739 O O . GLU A 1 90 ? -0.081 -8.219 15.034 1.00 98.19 90 GLU A O 1
ATOM 744 N N . THR A 1 91 ? 0.125 -6.731 13.364 1.00 98.06 91 THR A N 1
ATOM 745 C CA . THR A 1 91 ? -0.966 -5.864 13.832 1.00 98.06 91 THR A CA 1
ATOM 746 C C . THR A 1 91 ? -2.336 -6.372 13.389 1.00 98.06 91 THR A C 1
ATOM 748 O O . THR A 1 91 ? -3.291 -6.330 14.163 1.00 98.06 91 THR A O 1
ATOM 751 N N . PHE A 1 92 ? -2.462 -6.848 12.147 1.00 97.88 92 PHE A N 1
ATOM 752 C CA . PHE A 1 92 ? -3.764 -7.145 11.536 1.00 97.88 92 PHE A CA 1
ATOM 753 C C . PHE A 1 92 ? -3.938 -8.601 11.100 1.00 97.88 92 PHE A C 1
ATOM 755 O O . PHE A 1 92 ? -5.033 -8.969 10.675 1.00 97.88 92 PHE A O 1
ATOM 762 N N . GLY A 1 93 ? -2.887 -9.426 11.152 1.00 97.19 93 GLY A N 1
ATOM 763 C CA . GLY A 1 93 ? -2.878 -10.743 10.509 1.00 97.19 93 GLY A CA 1
ATOM 764 C C . GLY A 1 93 ? -3.019 -10.654 8.985 1.00 97.19 93 GLY A C 1
ATOM 765 O O . GLY A 1 93 ? -3.453 -11.614 8.350 1.00 97.19 93 GLY A O 1
ATOM 766 N N . PHE A 1 94 ? -2.717 -9.492 8.394 1.00 96.31 94 PHE A N 1
ATOM 767 C CA . PHE A 1 94 ? -2.970 -9.211 6.985 1.00 96.31 94 PHE A CA 1
ATOM 768 C C . PHE A 1 94 ? -1.721 -9.466 6.139 1.00 96.31 94 PHE A C 1
ATOM 770 O O . PHE A 1 94 ? -0.631 -9.007 6.472 1.00 96.31 94 PHE A O 1
ATOM 777 N N . ARG A 1 95 ? -1.896 -10.150 5.003 1.00 95.88 95 ARG A N 1
ATOM 778 C CA . ARG A 1 95 ? -0.847 -10.363 4.000 1.00 95.88 95 ARG A CA 1
ATOM 779 C C . ARG A 1 95 ? -1.297 -9.796 2.648 1.00 95.88 95 ARG A C 1
ATOM 781 O O . ARG A 1 95 ? -2.224 -10.366 2.062 1.00 95.88 95 ARG A O 1
ATOM 788 N N . PRO A 1 96 ? -0.655 -8.730 2.132 1.00 96.81 96 PRO A N 1
ATOM 789 C CA . PRO A 1 96 ? -0.987 -8.156 0.828 1.00 96.81 96 PRO A CA 1
ATOM 790 C C . PRO A 1 96 ? -0.983 -9.198 -0.295 1.00 96.81 96 PRO A C 1
ATOM 792 O O . PRO A 1 96 ? -0.121 -10.072 -0.339 1.00 96.81 96 PRO A O 1
ATOM 795 N N . GLN A 1 97 ? -1.970 -9.107 -1.191 1.00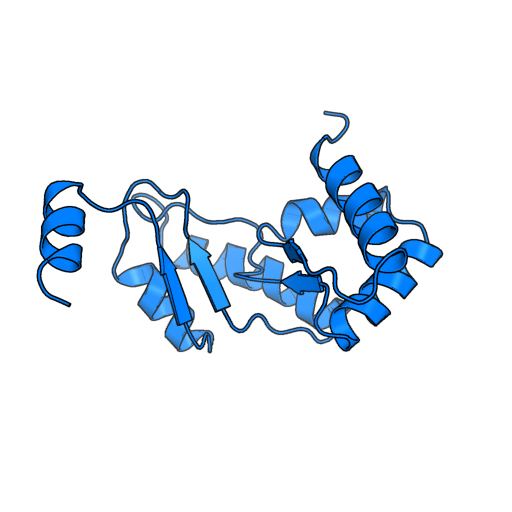 96.38 97 GLN A N 1
ATOM 796 C CA . GLN A 1 97 ? -2.166 -10.053 -2.302 1.00 96.38 97 GLN A CA 1
ATOM 797 C C . GLN A 1 97 ? -1.860 -9.437 -3.671 1.00 96.38 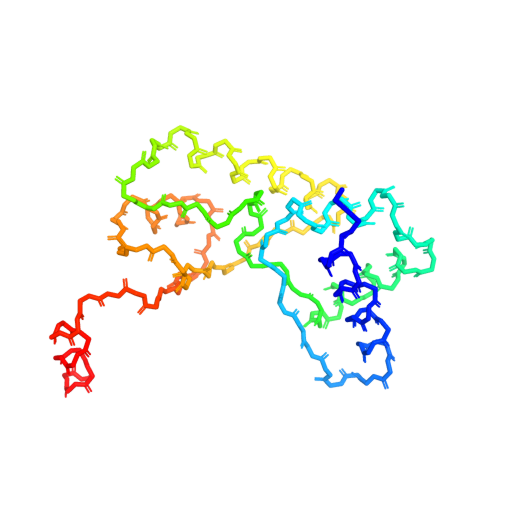97 GLN A C 1
ATOM 799 O O . GLN A 1 97 ? -1.608 -10.157 -4.637 1.00 96.38 97 GLN A O 1
ATOM 804 N N . PHE A 1 98 ? -1.880 -8.109 -3.767 1.00 97.94 98 PHE A N 1
ATOM 805 C CA . PHE A 1 98 ? -1.721 -7.365 -5.012 1.00 97.94 98 PHE A CA 1
ATOM 806 C C . PHE A 1 98 ? -0.722 -6.230 -4.822 1.00 97.94 98 PHE A C 1
ATOM 808 O O . PHE A 1 98 ? -0.649 -5.632 -3.748 1.00 97.94 98 PHE A O 1
ATOM 815 N N . SER A 1 99 ? 0.064 -5.949 -5.857 1.00 96.44 99 SER A N 1
ATOM 816 C CA . SER A 1 99 ? 1.045 -4.859 -5.859 1.00 96.44 99 SER A CA 1
ATOM 817 C C . SER A 1 99 ? 0.664 -3.768 -6.862 1.00 96.44 99 SER A C 1
ATOM 819 O O . SER A 1 99 ? -0.054 -4.018 -7.833 1.00 96.44 99 SER A O 1
ATOM 821 N N . TRP A 1 100 ? 1.129 -2.545 -6.599 1.00 97.69 100 TRP A N 1
ATOM 822 C CA . TRP A 1 100 ? 0.659 -1.313 -7.234 1.00 97.69 100 TRP A CA 1
ATOM 823 C C . TRP A 1 100 ? 1.815 -0.324 -7.469 1.00 97.69 100 TRP A C 1
ATOM 825 O O . TRP A 1 100 ? 2.031 0.594 -6.695 1.00 97.69 100 TRP A O 1
ATOM 835 N N . HIS A 1 101 ? 2.583 -0.498 -8.538 1.00 97.31 101 HIS A N 1
ATOM 836 C CA . HIS A 1 101 ? 3.736 0.342 -8.885 1.00 97.31 101 HIS A CA 1
ATOM 837 C C . HIS A 1 101 ? 3.373 1.375 -9.960 1.00 97.31 101 HIS A C 1
ATOM 839 O O . HIS A 1 101 ? 3.741 1.275 -11.132 1.00 97.31 101 HIS A O 1
ATOM 845 N N . VAL A 1 102 ? 2.584 2.382 -9.584 1.00 97.06 102 VAL A N 1
ATOM 846 C CA . VAL A 1 102 ? 2.100 3.383 -10.552 1.00 97.06 102 VAL A CA 1
ATOM 847 C C . VAL A 1 102 ? 3.049 4.552 -10.780 1.00 97.06 102 VAL A C 1
ATOM 849 O O . VAL A 1 102 ? 2.907 5.223 -11.803 1.00 97.06 102 VAL A O 1
ATOM 852 N N . ASP A 1 103 ? 3.983 4.803 -9.863 1.00 97.69 103 ASP A N 1
ATOM 853 C CA . ASP A 1 103 ? 4.824 6.002 -9.889 1.00 97.69 103 ASP A CA 1
ATOM 854 C C . ASP A 1 103 ? 6.342 5.830 -10.104 1.00 97.69 103 ASP A C 1
ATOM 856 O O . ASP A 1 103 ? 6.961 6.829 -10.476 1.00 97.69 103 ASP A O 1
ATOM 860 N N . PRO A 1 104 ? 6.960 4.633 -9.999 1.00 97.56 104 PRO A N 1
ATOM 861 C CA . PRO A 1 104 ? 8.359 4.452 -10.382 1.00 97.56 104 PRO A CA 1
ATOM 862 C C . PRO A 1 104 ? 8.605 4.804 -11.851 1.00 97.56 104 PRO A C 1
ATOM 864 O O . PRO A 1 104 ? 7.768 4.559 -12.724 1.00 97.56 104 PRO A O 1
ATOM 867 N N . PHE A 1 105 ? 9.757 5.407 -12.146 1.00 97.38 105 PHE A N 1
ATOM 868 C CA . PHE A 1 105 ? 10.087 5.866 -13.496 1.00 97.38 105 PHE A CA 1
ATOM 869 C C . PHE A 1 105 ? 10.687 4.736 -14.339 1.00 97.38 105 PHE A C 1
ATOM 871 O O . PHE A 1 105 ? 11.893 4.672 -14.562 1.00 97.38 105 PHE A O 1
ATOM 878 N N . GLY A 1 106 ? 9.809 3.868 -14.837 1.00 95.12 106 GLY A N 1
ATOM 879 C CA . GLY A 1 106 ? 10.164 2.627 -15.521 1.00 95.12 106 GLY A CA 1
ATOM 880 C C . GLY A 1 106 ? 9.805 1.414 -14.666 1.00 95.12 106 GLY A C 1
ATOM 881 O O . GLY A 1 106 ? 9.345 1.554 -13.537 1.00 95.12 106 GLY A O 1
ATOM 882 N N . ALA A 1 107 ? 10.002 0.220 -15.220 1.00 95.38 107 ALA A N 1
ATOM 883 C CA . ALA A 1 107 ? 9.721 -1.039 -14.539 1.00 95.38 107 ALA A CA 1
ATOM 884 C C . ALA A 1 107 ? 10.892 -2.006 -14.730 1.00 95.38 107 ALA A C 1
ATOM 886 O O . ALA A 1 107 ? 11.445 -2.118 -15.828 1.00 95.38 107 ALA A O 1
ATOM 887 N N . SER A 1 108 ? 11.261 -2.705 -13.662 1.00 96.00 108 SER A N 1
ATOM 888 C CA . SER A 1 108 ? 12.309 -3.720 -13.656 1.00 96.00 108 SER A CA 1
ATOM 889 C C . SER A 1 108 ? 11.698 -5.118 -13.707 1.00 96.00 108 SER A C 1
ATOM 891 O O . SER A 1 108 ? 10.594 -5.346 -13.226 1.00 96.00 108 SER A O 1
ATOM 893 N N . ALA A 1 109 ? 12.431 -6.098 -14.243 1.00 96.38 109 ALA A N 1
ATOM 894 C CA . ALA A 1 109 ? 12.045 -7.507 -14.116 1.00 96.38 109 ALA A CA 1
ATOM 895 C C . ALA A 1 109 ? 12.248 -8.044 -12.682 1.00 96.38 109 ALA A C 1
ATOM 897 O O . ALA A 1 109 ? 11.636 -9.045 -12.298 1.00 96.38 109 ALA A O 1
ATOM 898 N N . THR A 1 110 ? 13.085 -7.380 -11.876 1.00 97.69 110 THR A N 1
ATOM 899 C CA . THR A 1 110 ? 13.390 -7.779 -10.495 1.00 97.69 110 THR A CA 1
ATOM 900 C C . THR A 1 110 ? 12.165 -7.662 -9.591 1.00 97.69 110 THR A C 1
ATOM 902 O O . THR A 1 110 ? 11.832 -8.623 -8.900 1.00 97.69 110 THR A O 1
ATOM 905 N N . THR A 1 111 ? 11.450 -6.537 -9.642 1.00 97.69 111 THR A N 1
ATOM 906 C CA . THR A 1 111 ? 10.275 -6.255 -8.802 1.00 97.69 111 THR A CA 1
ATOM 907 C C . THR A 1 111 ? 9.160 -7.305 -8.920 1.00 97.69 111 THR A C 1
ATOM 909 O O . THR A 1 111 ? 8.792 -7.887 -7.897 1.00 97.69 111 THR A O 1
ATOM 912 N N . PRO A 1 112 ? 8.631 -7.637 -10.119 1.00 97.00 112 PRO A N 1
ATOM 913 C CA . PRO A 1 112 ? 7.598 -8.661 -10.244 1.00 97.00 112 PRO A CA 1
ATOM 914 C C . PRO A 1 112 ? 8.114 -10.058 -9.881 1.00 97.00 112 PRO A C 1
ATOM 916 O O . PRO A 1 112 ? 7.339 -10.870 -9.381 1.00 97.00 112 PRO A O 1
ATOM 919 N N . THR A 1 113 ? 9.409 -10.340 -10.075 1.00 97.75 113 THR A N 1
ATOM 920 C CA . THR A 1 113 ? 10.017 -11.607 -9.638 1.00 97.75 113 THR A CA 1
ATOM 921 C C . THR A 1 113 ? 10.014 -11.712 -8.113 1.00 97.75 113 THR A C 1
ATOM 923 O O . THR A 1 113 ? 9.567 -12.720 -7.566 1.00 97.75 113 THR A O 1
ATOM 926 N N . LEU A 1 114 ? 10.446 -10.657 -7.417 1.00 97.81 114 LEU A N 1
ATOM 927 C CA . LEU A 1 114 ? 10.404 -10.580 -5.958 1.00 97.81 114 LEU A CA 1
ATOM 928 C C . LEU A 1 114 ? 8.967 -10.701 -5.436 1.00 97.81 114 LEU A C 1
ATOM 930 O O . LEU A 1 114 ? 8.709 -11.484 -4.526 1.00 97.81 114 LEU A O 1
ATOM 934 N N . PHE A 1 115 ? 8.014 -9.980 -6.030 1.00 97.62 115 PHE A N 1
ATOM 935 C CA . PHE A 1 115 ? 6.611 -10.042 -5.618 1.00 97.62 115 PHE A CA 1
ATOM 936 C C . PHE A 1 115 ? 5.984 -11.419 -5.857 1.00 97.62 115 PHE A C 1
ATOM 938 O O . PHE A 1 115 ? 5.265 -11.914 -4.991 1.00 97.62 115 PHE A O 1
ATOM 945 N N . ALA A 1 116 ? 6.301 -12.097 -6.960 1.00 97.69 116 ALA A N 1
ATOM 946 C CA . ALA A 1 116 ? 5.858 -13.473 -7.168 1.00 97.69 116 ALA A CA 1
ATOM 947 C C . ALA A 1 116 ? 6.392 -14.411 -6.067 1.00 97.69 116 ALA A C 1
ATOM 949 O O . ALA A 1 116 ? 5.629 -15.194 -5.499 1.00 97.69 116 ALA A O 1
ATOM 950 N N . LEU A 1 117 ? 7.674 -14.287 -5.698 1.00 97.31 117 LEU A N 1
ATOM 951 C CA . LEU A 1 117 ? 8.281 -15.063 -4.607 1.00 97.31 117 LEU A CA 1
ATOM 952 C C . LEU A 1 117 ? 7.687 -14.717 -3.232 1.00 97.31 117 LEU A C 1
ATOM 954 O O . LEU A 1 117 ? 7.533 -15.596 -2.385 1.00 97.31 117 LEU A O 1
ATOM 958 N N . ALA A 1 118 ? 7.297 -13.459 -3.023 1.00 96.56 118 ALA A N 1
ATOM 959 C CA . ALA A 1 118 ? 6.601 -13.003 -1.822 1.00 96.56 118 ALA A CA 1
ATOM 960 C C . ALA A 1 118 ? 5.113 -13.413 -1.784 1.00 96.56 118 ALA A C 1
ATOM 962 O O . ALA A 1 118 ? 4.447 -13.194 -0.769 1.00 96.56 118 ALA A O 1
ATOM 963 N N . GLY A 1 119 ? 4.594 -14.062 -2.834 1.00 96.62 119 GLY A N 1
ATOM 964 C CA . GLY A 1 119 ? 3.245 -14.630 -2.889 1.00 96.62 119 GLY A CA 1
ATOM 965 C C . GLY A 1 119 ? 2.158 -13.677 -3.389 1.00 96.62 119 GLY A C 1
ATOM 966 O O . GLY A 1 119 ? 0.991 -13.878 -3.061 1.00 96.62 119 GLY A O 1
ATOM 967 N N . PHE A 1 120 ? 2.517 -12.642 -4.151 1.00 97.94 120 PHE A N 1
ATOM 968 C CA . PHE A 1 120 ? 1.544 -11.758 -4.792 1.00 97.94 120 PHE A CA 1
ATOM 969 C C . PHE A 1 120 ? 0.880 -12.435 -5.998 1.00 97.94 120 PHE A C 1
ATOM 971 O O . PHE A 1 120 ? 1.537 -13.099 -6.797 1.00 97.94 120 PHE A O 1
ATOM 978 N N . ASN A 1 121 ? -0.420 -12.192 -6.169 1.00 97.75 121 ASN A N 1
ATOM 979 C CA . ASN A 1 121 ? -1.225 -12.739 -7.264 1.00 97.75 121 ASN A CA 1
ATOM 980 C C . ASN A 1 121 ? -1.172 -11.880 -8.533 1.00 97.75 121 ASN A C 1
ATOM 982 O O . ASN A 1 121 ? -1.375 -12.391 -9.632 1.00 97.75 121 ASN A O 1
ATOM 986 N N . ALA A 1 122 ? -0.937 -10.571 -8.395 1.00 97.19 122 ALA A N 1
ATOM 987 C CA . ALA A 1 122 ? -0.775 -9.672 -9.532 1.00 97.19 122 ALA A CA 1
ATOM 988 C C . ALA A 1 122 ? 0.129 -8.477 -9.210 1.00 97.19 122 ALA A C 1
ATOM 990 O O . ALA A 1 122 ? 0.269 -8.052 -8.055 1.00 97.19 122 ALA A O 1
ATOM 991 N N . HIS A 1 123 ? 0.693 -7.916 -10.277 1.00 96.44 123 HIS A N 1
ATOM 992 C CA . HIS A 1 123 ? 1.499 -6.708 -10.254 1.00 96.44 123 HIS A CA 1
ATOM 993 C C . HIS A 1 123 ? 0.998 -5.719 -11.298 1.00 96.44 123 HIS A C 1
ATOM 995 O O . HIS A 1 123 ? 0.914 -6.046 -12.482 1.00 96.44 123 HIS A O 1
ATOM 1001 N N . LEU A 1 124 ? 0.628 -4.525 -10.840 1.00 97.19 124 LEU A N 1
ATOM 1002 C CA . LEU A 1 124 ? 0.186 -3.435 -11.696 1.00 97.19 124 LEU A CA 1
ATOM 1003 C C . LEU A 1 124 ? 1.281 -2.379 -11.797 1.00 97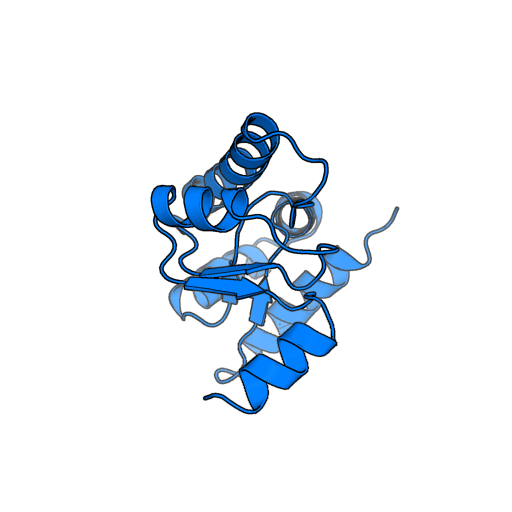.19 124 LEU A C 1
ATOM 1005 O O . LEU A 1 124 ? 1.777 -1.914 -10.774 1.00 97.19 124 LEU A O 1
ATOM 1009 N N . ILE A 1 125 ? 1.578 -1.959 -13.026 1.00 97.12 125 ILE A N 1
ATOM 1010 C CA . ILE A 1 125 ? 2.481 -0.847 -13.337 1.00 97.12 125 ILE A CA 1
ATOM 1011 C C . ILE A 1 125 ? 1.783 0.188 -14.221 1.00 97.12 125 ILE A C 1
ATOM 1013 O O . ILE A 1 125 ? 0.807 -0.128 -14.905 1.00 97.12 125 ILE A O 1
ATOM 1017 N N . SER A 1 126 ? 2.283 1.427 -14.237 1.00 96.00 126 SER A N 1
ATOM 1018 C CA . SER A 1 126 ? 1.709 2.503 -15.070 1.00 96.00 126 SER A CA 1
ATOM 1019 C C . SER A 1 126 ? 2.704 3.147 -16.040 1.00 96.00 126 SER A C 1
ATOM 1021 O O . SER A 1 126 ? 2.357 3.412 -17.202 1.00 96.00 126 SER A O 1
ATOM 1023 N N . ARG A 1 127 ? 3.926 3.415 -15.565 1.00 97.12 127 ARG A N 1
ATOM 1024 C CA . ARG A 1 127 ? 4.952 4.191 -16.268 1.00 97.12 127 ARG A CA 1
ATOM 1025 C C . ARG A 1 127 ? 5.873 3.269 -17.070 1.00 97.12 127 ARG A C 1
ATOM 1027 O O . ARG A 1 127 ? 6.889 2.790 -16.582 1.00 97.12 127 ARG A O 1
ATOM 1034 N N . ILE A 1 128 ? 5.492 3.049 -18.323 1.00 96.75 128 ILE A N 1
ATOM 1035 C CA . ILE A 1 128 ? 6.304 2.405 -19.363 1.00 96.75 128 ILE A CA 1
ATOM 1036 C C . ILE A 1 128 ? 6.510 3.385 -20.522 1.00 96.75 128 ILE A C 1
ATOM 1038 O O . ILE A 1 128 ? 5.835 4.417 -20.582 1.00 96.75 128 ILE A O 1
ATOM 1042 N N . ASP A 1 129 ? 7.419 3.055 -21.439 1.00 97.31 129 ASP A N 1
ATOM 1043 C CA . ASP A 1 129 ? 7.627 3.828 -22.665 1.00 97.31 129 ASP A CA 1
ATOM 1044 C C . ASP A 1 129 ? 6.313 4.032 -23.452 1.00 97.31 129 ASP A C 1
ATOM 1046 O O . ASP A 1 129 ? 5.436 3.160 -23.480 1.00 97.31 129 ASP A O 1
ATOM 1050 N N . TYR A 1 130 ? 6.151 5.216 -24.049 1.00 97.38 130 TYR A N 1
ATOM 1051 C CA . TYR A 1 130 ? 4.894 5.630 -24.674 1.00 97.38 130 TYR A CA 1
ATOM 1052 C C . TYR A 1 130 ? 4.597 4.859 -25.964 1.00 97.38 130 TYR A C 1
ATOM 1054 O O . TYR A 1 130 ? 3.431 4.517 -26.191 1.00 97.38 130 TYR A O 1
ATOM 1062 N N . ASP A 1 131 ? 5.618 4.541 -26.765 1.00 97.81 131 ASP A N 1
ATOM 1063 C CA . ASP A 1 131 ? 5.462 3.759 -27.993 1.00 97.81 131 ASP A CA 1
ATOM 1064 C C . ASP A 1 131 ? 5.110 2.314 -27.638 1.00 97.81 131 ASP A C 1
ATOM 1066 O O . ASP A 1 131 ? 4.127 1.769 -28.146 1.00 97.81 131 ASP A O 1
ATOM 1070 N N . LEU A 1 132 ? 5.809 1.736 -26.652 1.00 96.62 132 LEU A N 1
ATOM 1071 C CA . LEU A 1 132 ? 5.488 0.406 -26.130 1.00 96.62 132 LEU A CA 1
ATOM 1072 C C . LEU A 1 132 ? 4.038 0.325 -25.629 1.00 96.62 132 LEU A C 1
ATOM 1074 O O . LEU A 1 132 ? 3.310 -0.616 -25.950 1.00 96.62 132 LEU A O 1
ATOM 1078 N N . LYS A 1 133 ? 3.589 1.323 -24.860 1.00 96.69 133 LYS A N 1
ATOM 1079 C CA . LYS A 1 133 ? 2.211 1.379 -24.355 1.00 96.69 133 LYS A CA 1
ATOM 1080 C C . LYS A 1 133 ? 1.193 1.437 -25.491 1.00 96.69 133 LYS A C 1
ATOM 1082 O O . LYS A 1 133 ? 0.177 0.742 -25.426 1.00 96.69 133 LYS A O 1
ATOM 1087 N N . ALA A 1 134 ? 1.451 2.252 -26.513 1.00 97.50 134 ALA A N 1
ATOM 1088 C CA . ALA A 1 134 ? 0.580 2.375 -27.676 1.00 97.50 134 ALA A CA 1
ATOM 1089 C C . ALA A 1 134 ? 0.499 1.060 -28.465 1.00 97.50 134 ALA A C 1
ATOM 1091 O O . ALA A 1 134 ? -0.589 0.660 -28.886 1.00 97.50 134 ALA A O 1
ATOM 1092 N N . ASP A 1 135 ? 1.619 0.359 -28.623 1.00 97.75 135 ASP A N 1
ATOM 1093 C CA . ASP A 1 135 ? 1.670 -0.915 -29.336 1.00 97.75 135 ASP A CA 1
ATOM 1094 C C . ASP A 1 135 ? 0.959 -2.039 -28.573 1.00 97.75 135 ASP A C 1
ATOM 1096 O O . ASP A 1 135 ? 0.159 -2.770 -29.163 1.00 97.75 135 ASP A O 1
ATOM 1100 N N . MET A 1 136 ? 1.134 -2.133 -27.250 1.00 96.19 136 MET A N 1
ATOM 1101 C CA . MET A 1 136 ? 0.395 -3.095 -26.414 1.00 96.19 136 MET A CA 1
ATOM 1102 C C . MET A 1 136 ? -1.123 -2.863 -26.453 1.00 96.19 136 MET A C 1
ATOM 1104 O O . MET A 1 136 ? -1.901 -3.813 -26.430 1.00 96.19 136 MET A O 1
ATOM 1108 N N . GLN A 1 137 ? -1.571 -1.605 -26.530 1.00 96.00 137 GLN A N 1
ATOM 1109 C CA . GLN A 1 137 ? -2.999 -1.281 -26.614 1.00 96.00 137 GLN A CA 1
ATOM 1110 C C . GLN A 1 137 ? -3.632 -1.668 -27.954 1.00 96.00 137 GLN A C 1
ATOM 1112 O O . GLN A 1 137 ? -4.828 -1.969 -27.982 1.00 96.00 137 GLN A O 1
ATOM 1117 N N . LYS A 1 138 ? -2.856 -1.649 -29.045 1.00 97.00 138 LYS A N 1
ATOM 1118 C CA . LYS A 1 138 ? -3.306 -2.079 -30.377 1.00 97.00 138 LYS A CA 1
ATOM 1119 C C . LYS A 1 138 ? -3.378 -3.604 -30.492 1.00 97.00 138 LYS A C 1
ATOM 1121 O O . LYS A 1 138 ? -4.287 -4.107 -31.142 1.00 97.00 138 LYS A O 1
ATOM 1126 N N . ASN A 1 139 ? -2.454 -4.320 -29.849 1.00 93.94 139 ASN A N 1
ATOM 1127 C CA . ASN A 1 139 ? -2.242 -5.762 -30.020 1.00 93.94 139 ASN A CA 1
ATOM 1128 C C . ASN A 1 139 ? -2.866 -6.626 -28.900 1.00 93.94 139 ASN A C 1
ATOM 1130 O O . ASN A 1 139 ? -2.220 -7.561 -28.434 1.00 93.94 139 ASN A O 1
ATOM 1134 N N . LYS A 1 140 ? -4.079 -6.291 -28.435 1.00 76.38 140 LYS A N 1
ATOM 1135 C CA . LYS A 1 140 ? -4.752 -7.003 -27.327 1.00 76.38 140 LYS A CA 1
ATOM 1136 C C . LYS A 1 140 ? -5.040 -8.473 -27.615 1.00 76.38 140 LYS A C 1
ATOM 1138 O O . LYS A 1 140 ? -5.580 -8.752 -28.709 1.00 76.38 140 LYS A O 1
#

pLDDT: mean 95.58, std 8.34, range [42.88, 98.69]

Foldseek 3Di:
DPDPLLVVLVVLLVVCVVDVPAADEDEQLLSVVCSVVPPDDPVSLVSVLVCVVSNRYAYALQFNDLDAAPPDDLVNVVVRSCVRQVCCCVSRVDDHQHHDNADHQAHDPSVVVVCVVSHHPYYDYHHDDPVVVVVVVVVD

Secondary structure (DSSP, 8-state):
---HHHHHHHHHHHHHHH-TT--EEE--HHHHHHHHHHT--HHHHHHHHHHHHTTSEEESS-SSS---SSS--HHHHHHHHHHHHHHHHHHH-----EEEE-SSSS--SHHHHHHHHTT-SEEEE----HHHHHHHHH--

Sequence (140 aa):
MHAYAANVYTTVIEELMKGKQRKFIAVEQEFFRLWWDMVATDTQKQQVHQLLQEGRLEFVIGGQVMHDEAVTLIDDQILQLTEGHGFLYETFGFRPQFSWHVDPFGASATTPTLFALAGFNAHLISRIDYDLKADMQKNK